Protein AF-A0A0N7KYI6-F1 (afdb_monomer_lite)

Structure (mmCIF, N/CA/C/O backbone):
data_AF-A0A0N7KYI6-F1
#
_entry.id   AF-A0A0N7KYI6-F1
#
loop_
_atom_site.group_PDB
_atom_site.id
_atom_site.type_symbol
_atom_site.label_atom_id
_atom_site.label_alt_id
_atom_site.label_comp_id
_atom_site.label_asym_id
_atom_site.label_entity_id
_atom_site.label_seq_id
_atom_site.pdbx_PDB_ins_code
_atom_site.Cartn_x
_atom_site.Cartn_y
_atom_site.Cartn_z
_atom_site.occupancy
_atom_site.B_iso_or_equiv
_atom_site.auth_seq_id
_atom_site.auth_comp_id
_atom_site.auth_asym_id
_atom_site.auth_atom_id
_atom_site.pdbx_PDB_model_num
ATOM 1 N N . MET A 1 1 ? 11.509 0.415 -17.669 1.00 66.12 1 MET A N 1
ATOM 2 C CA . MET A 1 1 ? 11.753 -1.045 -17.545 1.00 66.12 1 MET A CA 1
ATOM 3 C C . MET A 1 1 ? 13.166 -1.339 -18.029 1.00 66.12 1 MET A C 1
ATOM 5 O O . MET A 1 1 ? 13.554 -0.755 -19.040 1.00 66.12 1 MET A O 1
ATOM 9 N N . SER A 1 2 ? 13.954 -2.146 -17.308 1.00 70.88 2 SER A N 1
ATOM 10 C CA . SER A 1 2 ? 15.300 -2.517 -17.762 1.00 70.88 2 SER A CA 1
ATOM 11 C C . SER A 1 2 ? 15.186 -3.548 -18.880 1.00 70.88 2 SER A C 1
ATOM 13 O O . SER A 1 2 ? 14.517 -4.570 -18.739 1.00 70.88 2 SER A O 1
ATOM 15 N N . GLN A 1 3 ? 15.807 -3.256 -20.014 1.00 74.12 3 GLN A N 1
ATOM 16 C CA . GLN A 1 3 ? 15.861 -4.166 -21.148 1.00 74.12 3 GLN A CA 1
ATOM 17 C C . GLN A 1 3 ? 17.321 -4.389 -21.511 1.00 74.12 3 GLN A C 1
ATOM 19 O O . GLN A 1 3 ? 18.117 -3.451 -21.522 1.00 74.12 3 GLN A O 1
ATOM 24 N N . VAL A 1 4 ? 17.673 -5.641 -21.779 1.00 79.75 4 VAL A N 1
ATOM 25 C CA . VAL A 1 4 ? 18.967 -5.974 -22.368 1.00 79.75 4 VAL A CA 1
ATOM 26 C C . VAL A 1 4 ? 18.800 -5.888 -23.875 1.00 79.75 4 VAL A C 1
ATOM 28 O O . VAL A 1 4 ? 17.951 -6.576 -24.449 1.00 79.75 4 VAL A O 1
ATOM 31 N N . ASP A 1 5 ? 19.578 -5.018 -24.503 1.00 78.81 5 ASP A N 1
ATOM 32 C CA . ASP A 1 5 ? 19.715 -4.999 -25.951 1.00 78.81 5 ASP A CA 1
ATOM 33 C C . ASP A 1 5 ? 20.278 -6.356 -26.399 1.00 78.81 5 ASP A C 1
ATOM 35 O O . ASP A 1 5 ? 21.360 -6.764 -25.979 1.00 78.81 5 ASP A O 1
ATOM 39 N N . ARG A 1 6 ? 19.521 -7.078 -27.228 1.00 79.81 6 ARG A N 1
ATOM 40 C CA . ARG A 1 6 ? 19.890 -8.425 -27.683 1.00 79.81 6 ARG A CA 1
ATOM 41 C C . ARG A 1 6 ? 21.095 -8.434 -28.625 1.00 79.81 6 ARG A C 1
ATOM 43 O O . ARG A 1 6 ? 21.749 -9.465 -28.717 1.00 79.81 6 ARG A O 1
ATOM 50 N N . ALA A 1 7 ? 21.385 -7.326 -29.304 1.00 82.38 7 ALA A N 1
ATOM 51 C CA . ALA A 1 7 ? 22.521 -7.209 -30.211 1.00 82.38 7 ALA A CA 1
ATOM 52 C C . ALA A 1 7 ? 23.801 -6.794 -29.474 1.00 82.38 7 ALA A C 1
ATOM 54 O O . ALA A 1 7 ? 24.884 -7.262 -29.815 1.00 82.38 7 ALA A O 1
ATOM 55 N N . THR A 1 8 ? 23.690 -5.928 -28.461 1.00 82.31 8 THR A N 1
ATOM 56 C CA . THR A 1 8 ? 24.867 -5.350 -27.782 1.00 82.31 8 THR A CA 1
ATOM 57 C C . THR A 1 8 ? 25.093 -5.859 -26.358 1.00 82.31 8 THR A C 1
ATOM 59 O O . THR A 1 8 ? 26.124 -5.558 -25.759 1.00 82.31 8 THR A O 1
ATOM 62 N N . GLY A 1 9 ? 24.138 -6.592 -25.780 1.00 83.50 9 GLY A N 1
ATOM 63 C CA . GLY A 1 9 ? 24.173 -7.061 -24.391 1.00 83.50 9 GLY A CA 1
ATOM 64 C C . GLY A 1 9 ? 24.052 -5.945 -23.345 1.00 83.50 9 GLY A C 1
ATOM 65 O O . GLY A 1 9 ? 24.078 -6.213 -22.142 1.00 83.50 9 GLY A O 1
ATOM 66 N N . LYS A 1 10 ? 23.912 -4.682 -23.766 1.00 84.12 10 LYS A N 1
ATOM 67 C CA . LYS A 1 10 ? 23.874 -3.530 -22.862 1.00 84.12 10 LYS A CA 1
ATOM 68 C C . LYS A 1 10 ? 22.505 -3.414 -22.193 1.00 84.12 10 LYS A C 1
ATOM 70 O O . LYS A 1 10 ? 21.466 -3.540 -22.841 1.00 84.12 10 LYS A O 1
ATOM 75 N N . ARG A 1 11 ? 22.494 -3.138 -20.883 1.00 82.50 11 ARG A N 1
ATOM 76 C CA . ARG A 1 11 ? 21.269 -2.793 -20.144 1.00 82.50 11 ARG A CA 1
ATOM 77 C C . ARG A 1 11 ? 20.899 -1.339 -20.414 1.00 82.50 11 ARG A C 1
ATOM 79 O O . ARG A 1 11 ? 21.659 -0.439 -20.074 1.00 82.50 11 ARG A O 1
ATOM 86 N N . GLY A 1 12 ? 19.721 -1.129 -20.987 1.00 83.19 12 GLY A N 1
ATOM 87 C CA . GLY A 1 12 ? 19.117 0.184 -21.190 1.00 83.19 12 GLY A CA 1
ATOM 88 C C . GLY A 1 12 ? 17.826 0.349 -20.391 1.00 83.19 12 GLY A C 1
ATOM 89 O O . GLY A 1 12 ? 17.179 -0.629 -20.002 1.00 83.19 12 GLY A O 1
ATOM 90 N N . VAL A 1 13 ? 17.438 1.602 -20.157 1.00 83.25 13 VAL A N 1
ATOM 91 C CA . VAL A 1 13 ? 16.129 1.955 -19.597 1.00 83.25 13 VAL A CA 1
ATOM 92 C C . VAL A 1 13 ? 15.237 2.422 -20.738 1.00 83.25 13 VAL A C 1
ATOM 94 O O . VAL A 1 13 ? 15.552 3.397 -21.414 1.00 83.25 13 VAL A O 1
ATOM 97 N N . LYS A 1 14 ? 14.109 1.736 -20.940 1.00 81.69 14 LYS A N 1
ATOM 98 C CA . LYS A 1 14 ? 13.071 2.160 -21.885 1.00 81.69 14 LYS A CA 1
ATOM 99 C C . LYS A 1 14 ? 11.849 2.667 -21.123 1.00 81.69 14 LYS A C 1
ATOM 101 O O . LYS A 1 14 ? 11.387 2.001 -20.184 1.00 81.69 14 LYS A O 1
ATOM 106 N N . LEU A 1 15 ? 11.336 3.825 -21.539 1.00 83.50 15 LEU A N 1
ATOM 107 C CA . LEU A 1 15 ? 10.008 4.293 -21.151 1.00 83.50 15 LEU A CA 1
ATOM 108 C C . LEU A 1 15 ? 8.978 3.367 -21.797 1.00 83.50 15 LEU A C 1
ATOM 110 O O . LEU A 1 15 ? 8.967 3.177 -23.012 1.00 83.50 15 LEU A O 1
ATOM 114 N N . VAL A 1 16 ? 8.157 2.747 -20.963 1.00 82.06 16 VAL A N 1
ATOM 115 C CA . VAL A 1 16 ? 7.073 1.865 -21.387 1.00 82.06 16 VAL A CA 1
ATOM 116 C C . VAL A 1 16 ? 5.779 2.398 -20.791 1.00 82.06 16 VAL A C 1
ATOM 118 O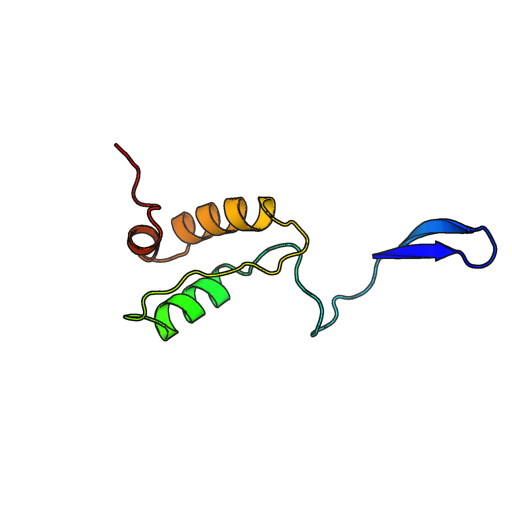 O . VAL A 1 16 ? 5.817 2.921 -19.673 1.00 82.06 16 VAL A O 1
ATOM 121 N N . PRO A 1 17 ? 4.654 2.298 -21.514 1.00 83.06 17 PRO A N 1
ATOM 122 C CA . PRO A 1 17 ? 3.368 2.643 -20.937 1.00 83.06 17 PRO A CA 1
ATOM 123 C C . PRO A 1 17 ? 3.080 1.748 -19.720 1.00 83.06 17 PRO A C 1
ATOM 125 O O . PRO A 1 17 ? 3.551 0.603 -19.673 1.00 83.06 17 PRO A O 1
ATOM 128 N N . PRO A 1 18 ? 2.323 2.247 -18.731 1.00 81.00 18 PRO A N 1
ATOM 129 C CA . PRO A 1 18 ? 1.849 1.417 -17.635 1.00 81.00 18 PRO A CA 1
ATOM 130 C C . PRO A 1 18 ? 0.967 0.288 -18.181 1.00 81.00 18 PRO A C 1
ATOM 132 O O . PRO A 1 18 ? 0.186 0.480 -19.111 1.00 81.00 18 PRO A O 1
ATOM 135 N N . VAL A 1 19 ? 1.109 -0.900 -17.598 1.00 86.19 19 VAL A N 1
ATOM 136 C CA . VAL A 1 19 ? 0.293 -2.074 -17.923 1.00 86.19 19 VAL A CA 1
ATOM 137 C C . VAL A 1 19 ? -0.653 -2.349 -16.764 1.00 86.19 19 VAL A C 1
ATOM 139 O O . VAL A 1 19 ? -0.248 -2.241 -15.610 1.00 86.19 19 VAL A O 1
ATOM 142 N N . ALA A 1 20 ? -1.897 -2.720 -17.065 1.00 83.00 20 ALA A N 1
ATOM 143 C CA . ALA A 1 20 ? -2.936 -2.906 -16.049 1.00 83.00 20 ALA A CA 1
ATOM 144 C C . ALA A 1 20 ? -2.601 -4.001 -15.019 1.00 83.00 20 ALA A C 1
ATOM 146 O O . ALA A 1 20 ? -3.036 -3.930 -13.879 1.00 83.00 20 ALA A O 1
ATOM 147 N N . THR A 1 21 ? -1.810 -5.002 -15.408 1.00 86.19 21 THR A N 1
ATOM 148 C CA . THR A 1 21 ? -1.411 -6.125 -14.545 1.00 86.19 21 THR A CA 1
ATOM 149 C C . THR A 1 21 ? -0.119 -5.875 -13.767 1.00 86.19 21 THR A C 1
ATOM 151 O O . THR A 1 21 ? 0.317 -6.735 -13.007 1.00 86.19 21 THR A O 1
ATOM 154 N N . GLY A 1 22 ? 0.553 -4.745 -13.991 1.00 85.62 22 GLY A N 1
ATOM 155 C CA . GLY A 1 22 ? 1.852 -4.471 -13.391 1.00 85.62 22 GLY A CA 1
ATOM 156 C C . GLY A 1 22 ? 1.721 -3.732 -12.068 1.00 85.62 22 GLY A C 1
ATOM 157 O O . GLY A 1 22 ? 1.042 -2.713 -12.003 1.00 85.62 22 GLY A O 1
ATOM 158 N N . HIS A 1 23 ? 2.463 -4.170 -11.047 1.00 88.81 23 HIS A N 1
ATOM 159 C CA . HIS A 1 23 ? 2.555 -3.434 -9.785 1.00 88.81 23 HIS A CA 1
ATOM 160 C C . HIS A 1 23 ? 3.027 -1.995 -10.014 1.00 88.81 23 HIS A C 1
ATOM 162 O O . HIS A 1 23 ? 3.981 -1.738 -10.767 1.00 88.81 23 HIS A O 1
ATOM 168 N N . ALA A 1 24 ? 2.370 -1.061 -9.335 1.00 90.81 24 ALA A N 1
ATOM 169 C CA . ALA A 1 24 ? 2.804 0.322 -9.268 1.00 90.81 24 ALA A CA 1
ATOM 170 C C . ALA A 1 24 ? 4.092 0.450 -8.436 1.00 90.81 24 ALA A C 1
ATOM 172 O O . ALA A 1 24 ? 4.466 -0.442 -7.666 1.00 90.81 24 ALA A O 1
ATOM 173 N N . ASP A 1 25 ? 4.792 1.571 -8.598 1.00 91.88 25 ASP A N 1
ATOM 174 C CA . ASP A 1 25 ? 5.947 1.880 -7.751 1.00 91.88 25 ASP A CA 1
ATOM 175 C C . ASP A 1 25 ? 5.511 2.188 -6.314 1.00 91.88 25 ASP A C 1
ATOM 177 O O . ASP A 1 25 ? 6.165 1.751 -5.370 1.00 91.88 25 ASP A O 1
ATOM 181 N N . TYR A 1 26 ? 4.362 2.853 -6.166 1.00 94.62 26 TYR A N 1
ATOM 182 C CA . TYR A 1 26 ? 3.750 3.231 -4.896 1.00 94.62 26 TYR A CA 1
ATOM 183 C C . TYR A 1 26 ? 2.287 2.800 -4.842 1.00 94.62 26 TYR A C 1
ATOM 185 O O . TYR A 1 26 ? 1.614 2.719 -5.869 1.00 94.62 26 TYR A O 1
ATOM 193 N N . VAL A 1 27 ? 1.794 2.565 -3.629 1.00 94.00 27 VAL A N 1
ATOM 194 C CA . VAL A 1 27 ? 0.388 2.238 -3.381 1.00 94.00 27 VAL A CA 1
ATOM 195 C C . VAL A 1 27 ? -0.462 3.499 -3.528 1.00 94.00 27 VAL A C 1
ATOM 197 O O . VAL A 1 27 ? -0.106 4.553 -3.003 1.00 94.00 27 VAL A O 1
ATOM 200 N N . ASN A 1 28 ? -1.596 3.393 -4.220 1.00 92.50 28 ASN A N 1
ATOM 201 C CA . ASN A 1 28 ? -2.561 4.482 -4.305 1.00 92.50 28 ASN A CA 1
ATOM 202 C C . ASN A 1 28 ? -3.264 4.663 -2.944 1.00 92.50 28 ASN A C 1
ATOM 204 O O . ASN A 1 28 ? -3.959 3.746 -2.496 1.00 92.50 28 ASN A O 1
ATOM 208 N N . PRO A 1 29 ? -3.129 5.824 -2.278 1.00 90.50 29 PRO A N 1
ATOM 209 C CA . PRO A 1 29 ? -3.657 6.000 -0.930 1.00 90.50 29 PRO A CA 1
ATOM 210 C C . PRO A 1 29 ? -5.187 6.002 -0.868 1.00 90.50 29 PRO A C 1
ATOM 212 O O . PRO A 1 29 ? -5.745 5.612 0.155 1.00 90.50 29 PRO A O 1
ATOM 215 N N . PHE A 1 30 ? -5.877 6.405 -1.939 1.00 91.56 30 PHE A N 1
ATOM 216 C CA . PHE A 1 30 ? -7.342 6.440 -1.962 1.00 91.56 30 PHE A CA 1
ATOM 217 C C . PHE A 1 30 ? -7.932 5.038 -2.109 1.00 91.56 30 PHE A C 1
ATOM 219 O O . PHE A 1 30 ? -8.828 4.667 -1.355 1.00 91.56 30 PHE A O 1
ATOM 226 N N . GLU A 1 31 ? -7.384 4.235 -3.022 1.00 92.25 31 GLU A N 1
ATOM 227 C CA . GLU A 1 31 ? -7.797 2.836 -3.188 1.00 92.25 31 GLU A CA 1
ATOM 228 C C . GLU A 1 31 ? -7.475 2.020 -1.937 1.00 92.25 31 GLU A C 1
ATOM 230 O O . GLU A 1 31 ? -8.302 1.231 -1.481 1.00 92.25 31 GLU A O 1
ATOM 235 N N . PHE A 1 32 ? -6.314 2.265 -1.322 1.00 91.75 32 PHE A N 1
ATOM 236 C CA . PHE A 1 32 ? -5.966 1.608 -0.069 1.00 91.75 32 PHE A CA 1
ATOM 237 C C . PHE A 1 32 ? -6.910 2.021 1.065 1.00 91.75 32 PHE A C 1
ATOM 239 O O . PHE A 1 32 ? -7.403 1.167 1.790 1.00 91.75 32 PHE A O 1
ATOM 246 N N . ALA A 1 33 ? -7.248 3.308 1.193 1.00 89.31 33 ALA A N 1
ATOM 247 C CA . ALA A 1 33 ? -8.235 3.757 2.174 1.00 89.31 33 ALA A CA 1
ATOM 248 C C . ALA A 1 33 ? -9.609 3.093 1.968 1.00 89.31 33 ALA A C 1
ATOM 250 O O . ALA A 1 33 ? -10.239 2.685 2.943 1.00 89.31 33 ALA A O 1
ATOM 251 N N . MET A 1 34 ? -10.058 2.941 0.718 1.00 90.88 34 MET A N 1
ATOM 252 C CA . MET A 1 34 ? -11.297 2.222 0.399 1.00 90.88 34 MET A CA 1
ATOM 253 C C . MET A 1 34 ? -11.222 0.743 0.785 1.00 90.88 34 MET A C 1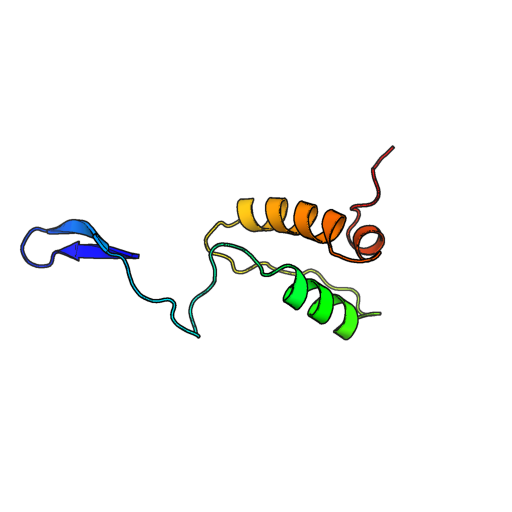
ATOM 255 O O . MET A 1 34 ? -12.150 0.236 1.415 1.00 90.88 34 MET A O 1
ATOM 259 N N . PHE A 1 35 ? -10.114 0.068 0.469 1.00 90.94 35 PHE A N 1
ATOM 260 C CA . PHE A 1 35 ? -9.868 -1.314 0.884 1.00 90.94 35 PHE A CA 1
ATOM 261 C C . PHE A 1 35 ? -9.984 -1.470 2.405 1.00 90.94 35 PHE A C 1
ATOM 263 O O . PHE A 1 35 ? -10.708 -2.338 2.885 1.00 90.94 35 PHE A O 1
ATOM 270 N N . LEU A 1 36 ? -9.357 -0.572 3.166 1.00 87.38 36 LEU A N 1
ATOM 271 C CA . LEU A 1 36 ? -9.377 -0.604 4.629 1.00 87.38 36 LEU A CA 1
ATOM 272 C C . LEU A 1 36 ? -10.768 -0.386 5.232 1.00 87.38 36 LEU A C 1
ATOM 274 O O . LEU A 1 36 ? -11.062 -0.913 6.303 1.00 87.38 36 LEU A O 1
ATOM 278 N N . ARG A 1 37 ? -11.626 0.386 4.560 1.00 87.44 37 ARG A N 1
ATOM 279 C CA . ARG A 1 37 ? -13.037 0.523 4.946 1.00 87.44 37 ARG A CA 1
ATOM 280 C C . ARG A 1 37 ? -13.820 -0.755 4.655 1.00 87.44 37 ARG A C 1
ATOM 282 O O . ARG A 1 37 ? -14.648 -1.146 5.465 1.00 87.44 37 ARG A O 1
ATOM 289 N N . ALA A 1 38 ? -13.554 -1.412 3.528 1.00 91.44 38 ALA A N 1
ATOM 290 C CA . ALA A 1 38 ? -14.262 -2.630 3.131 1.00 91.44 38 ALA A CA 1
ATOM 291 C C . ALA A 1 38 ? -13.964 -3.830 4.046 1.00 91.44 38 ALA A C 1
ATOM 293 O O . ALA A 1 38 ? -14.809 -4.703 4.215 1.00 91.44 38 ALA A O 1
ATOM 294 N N . VAL A 1 39 ? -12.773 -3.864 4.640 1.00 89.94 39 VAL A N 1
ATOM 295 C CA . VAL A 1 39 ? -12.307 -4.932 5.542 1.00 89.94 39 VAL A CA 1
ATOM 296 C C . VAL A 1 39 ? -12.419 -4.553 7.023 1.00 89.94 39 VAL A C 1
ATOM 298 O O . VAL A 1 39 ? -11.766 -5.144 7.884 1.00 89.94 39 VAL A O 1
ATOM 301 N N . GLU A 1 40 ? -13.228 -3.541 7.340 1.00 86.44 40 GLU A N 1
ATOM 302 C CA . GLU A 1 40 ? -13.435 -3.086 8.710 1.00 86.44 40 GLU A CA 1
ATOM 303 C C . GLU A 1 40 ? -13.961 -4.215 9.616 1.00 86.44 40 GLU A C 1
ATOM 305 O O . GLU A 1 40 ? -14.983 -4.835 9.343 1.00 86.44 40 GLU A O 1
ATOM 310 N N . GLY A 1 41 ? -13.255 -4.455 10.728 1.00 85.50 41 GLY A N 1
ATOM 311 C CA . GLY A 1 41 ? -13.626 -5.454 11.740 1.00 85.50 41 GLY A CA 1
ATOM 312 C C . GLY A 1 41 ? -12.891 -6.789 11.607 1.00 85.50 41 GLY A C 1
ATOM 313 O O . GLY A 1 41 ? -13.016 -7.633 12.488 1.00 85.50 41 GLY A O 1
ATOM 314 N N . LEU A 1 42 ? -12.097 -6.962 10.549 1.00 89.50 42 LEU A N 1
ATOM 315 C CA . LEU A 1 42 ? -11.191 -8.095 10.395 1.00 89.50 42 LEU A CA 1
ATOM 316 C C . LEU A 1 42 ? -9.817 -7.769 11.000 1.00 89.50 42 LEU A C 1
ATOM 318 O O . LEU A 1 42 ? -9.355 -6.630 10.912 1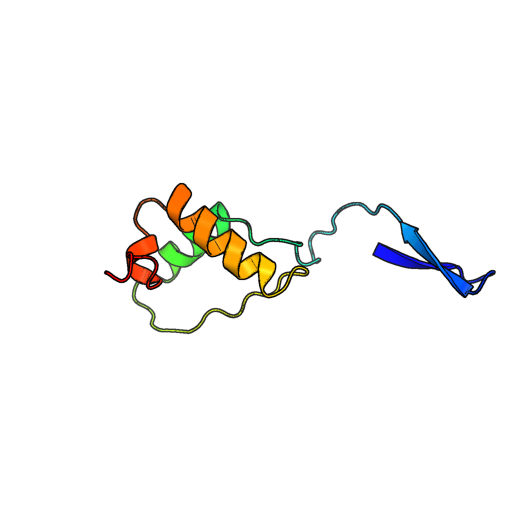.00 89.50 42 LEU A O 1
ATOM 322 N N . ASP A 1 43 ? -9.174 -8.780 11.585 1.00 86.62 43 ASP A N 1
ATOM 323 C CA . ASP A 1 43 ? -7.819 -8.701 12.139 1.00 86.62 43 ASP A CA 1
ATOM 324 C C . ASP A 1 43 ? -6.865 -9.526 11.269 1.00 86.62 43 ASP A C 1
ATOM 326 O O . ASP A 1 43 ? -7.023 -10.744 11.151 1.00 86.62 43 ASP A O 1
ATOM 330 N N . PHE A 1 44 ? -5.952 -8.849 10.568 1.00 86.62 44 PHE A N 1
ATOM 331 C CA . PHE A 1 44 ? -5.009 -9.466 9.637 1.00 86.62 44 PHE A CA 1
ATOM 332 C C . PHE A 1 44 ? -3.872 -8.509 9.253 1.00 86.62 44 PHE A C 1
ATOM 334 O O . PHE A 1 44 ? -4.020 -7.285 9.275 1.00 86.62 44 PHE A O 1
ATOM 341 N N . ASP A 1 45 ? -2.757 -9.088 8.809 1.00 88.81 45 ASP A N 1
ATOM 342 C CA . ASP A 1 45 ? -1.613 -8.350 8.280 1.00 88.81 45 ASP A CA 1
ATOM 343 C C . ASP A 1 45 ? -1.746 -8.082 6.773 1.00 88.81 45 ASP A C 1
ATOM 345 O O . ASP A 1 45 ? -2.185 -8.936 6.000 1.00 88.81 45 ASP A O 1
ATOM 349 N N . VAL A 1 46 ? -1.306 -6.899 6.328 1.00 88.62 46 VAL A N 1
ATOM 350 C CA . VAL A 1 46 ? -1.314 -6.510 4.908 1.00 88.62 46 VAL A CA 1
ATOM 351 C C . VAL A 1 46 ? 0.100 -6.552 4.334 1.00 88.62 46 VAL A C 1
ATOM 353 O O . VAL A 1 46 ? 0.951 -5.737 4.692 1.00 88.62 46 VAL A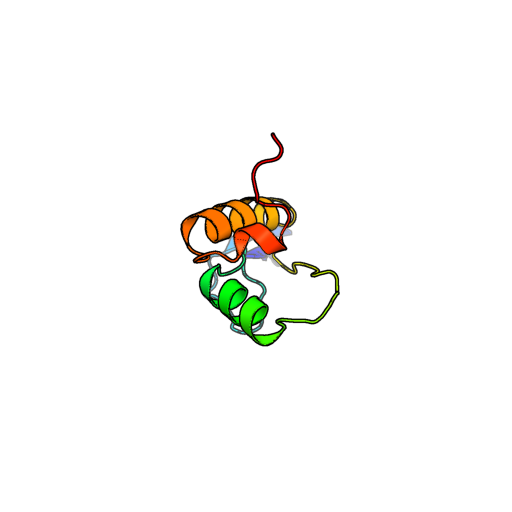 O 1
ATOM 356 N N . MET A 1 47 ? 0.339 -7.449 3.377 1.00 93.50 47 MET A N 1
ATOM 357 C CA . MET A 1 47 ? 1.560 -7.440 2.569 1.00 93.50 47 MET A CA 1
ATOM 358 C C . MET A 1 47 ? 1.423 -6.451 1.401 1.00 93.50 47 MET A C 1
ATOM 360 O O . MET A 1 47 ? 0.451 -6.501 0.650 1.00 93.50 47 MET A O 1
ATOM 364 N N . LEU A 1 48 ? 2.400 -5.553 1.230 1.00 92.75 48 LEU A N 1
ATOM 365 C CA . LEU A 1 48 ? 2.403 -4.568 0.142 1.00 92.75 48 LEU A CA 1
ATOM 366 C C . LEU A 1 48 ? 3.248 -5.047 -1.043 1.00 92.75 48 LEU A C 1
ATOM 368 O O . LEU A 1 48 ? 4.476 -5.086 -0.969 1.00 92.75 48 LEU A O 1
ATOM 372 N N . GLU A 1 49 ? 2.599 -5.326 -2.171 1.00 93.44 49 GLU A N 1
ATOM 373 C CA . GLU A 1 49 ? 3.276 -5.652 -3.430 1.00 93.44 49 GLU A CA 1
ATOM 374 C C . GLU A 1 49 ? 3.448 -4.399 -4.304 1.00 93.44 49 GLU A C 1
ATOM 376 O O . GLU A 1 49 ? 2.642 -4.102 -5.190 1.00 93.44 49 GLU A O 1
ATOM 381 N N . ALA A 1 50 ? 4.519 -3.644 -4.042 1.00 94.44 50 ALA A N 1
ATOM 382 C CA . ALA A 1 50 ? 4.895 -2.444 -4.791 1.00 94.44 50 ALA A CA 1
ATOM 383 C C . ALA A 1 50 ? 6.383 -2.469 -5.171 1.00 94.44 50 ALA A C 1
ATOM 385 O O . ALA A 1 50 ? 7.230 -2.950 -4.412 1.00 94.44 50 ALA A O 1
ATOM 386 N N . LYS A 1 51 ? 6.738 -1.917 -6.340 1.00 91.69 51 LYS A N 1
ATOM 387 C CA . LYS A 1 51 ? 8.125 -1.993 -6.848 1.00 91.69 51 LYS A CA 1
ATOM 388 C C . LYS A 1 51 ? 9.127 -1.246 -5.967 1.00 91.69 51 LYS A C 1
ATOM 390 O O . LYS A 1 51 ? 10.283 -1.663 -5.896 1.00 91.69 51 LYS A O 1
ATOM 395 N N . ALA A 1 52 ? 8.696 -0.178 -5.290 1.00 93.94 52 ALA A N 1
ATOM 396 C CA . ALA A 1 52 ? 9.555 0.604 -4.403 1.00 93.94 52 ALA A CA 1
ATOM 397 C C . ALA A 1 52 ? 9.756 -0.028 -3.008 1.00 93.94 52 ALA A C 1
ATOM 399 O O . ALA A 1 52 ? 10.459 0.558 -2.184 1.00 93.94 52 ALA A O 1
ATOM 400 N N . LYS A 1 53 ? 9.196 -1.221 -2.744 1.00 93.56 53 LYS A N 1
ATOM 401 C CA . LYS A 1 53 ? 9.378 -1.983 -1.492 1.00 93.56 53 LYS A CA 1
ATOM 402 C C . LYS A 1 53 ? 9.076 -1.128 -0.251 1.00 93.56 53 LYS A C 1
ATOM 404 O O . LYS A 1 53 ? 8.033 -0.485 -0.200 1.00 93.56 53 LYS A O 1
ATOM 409 N N . ASP A 1 54 ? 9.990 -1.068 0.717 1.00 93.75 54 ASP A N 1
ATOM 410 C CA . ASP A 1 54 ? 9.832 -0.349 1.989 1.00 93.75 54 ASP A CA 1
ATOM 411 C C . ASP A 1 54 ? 9.530 1.143 1.797 1.00 93.75 54 ASP A C 1
ATOM 413 O O . ASP A 1 54 ? 8.809 1.751 2.591 1.00 93.75 54 ASP A O 1
ATOM 417 N N . LEU A 1 55 ? 10.008 1.743 0.701 1.00 95.94 55 LEU A N 1
ATOM 418 C CA . LEU A 1 55 ? 9.693 3.133 0.383 1.00 95.94 55 LEU A CA 1
ATOM 419 C C . LEU A 1 55 ? 8.195 3.322 0.100 1.00 95.94 55 LEU A C 1
ATOM 421 O O . LEU A 1 55 ? 7.631 4.358 0.457 1.00 95.94 55 LEU A O 1
ATOM 425 N N . ALA A 1 56 ? 7.534 2.316 -0.482 1.00 95.19 56 ALA A N 1
ATOM 426 C CA . ALA A 1 56 ? 6.089 2.331 -0.673 1.00 95.19 56 ALA A CA 1
ATOM 427 C C . ALA A 1 56 ? 5.338 2.314 0.661 1.00 95.19 56 ALA A C 1
ATOM 429 O O . ALA A 1 56 ? 4.353 3.038 0.799 1.00 95.19 56 ALA A O 1
ATOM 430 N N . LEU A 1 57 ? 5.834 1.575 1.659 1.00 92.44 57 LEU A N 1
ATOM 431 C CA . LEU A 1 57 ? 5.256 1.563 3.003 1.00 92.44 57 LEU A CA 1
ATOM 432 C C . LEU A 1 57 ? 5.386 2.931 3.683 1.00 92.44 57 LEU A C 1
ATOM 434 O O . LEU A 1 57 ? 4.387 3.476 4.153 1.00 92.44 57 LEU A O 1
ATOM 438 N N . PHE A 1 58 ? 6.589 3.513 3.725 1.00 92.50 58 PHE A N 1
ATOM 439 C CA . PHE A 1 58 ? 6.788 4.821 4.364 1.00 92.50 58 PHE A CA 1
ATOM 440 C C . PHE A 1 58 ? 5.944 5.909 3.708 1.00 92.50 58 PHE A C 1
ATOM 442 O O . PHE A 1 58 ? 5.337 6.731 4.400 1.00 92.50 58 PHE A O 1
ATOM 449 N N . ARG A 1 59 ? 5.855 5.876 2.376 1.00 92.88 59 ARG A N 1
ATOM 450 C CA . ARG A 1 59 ? 5.023 6.811 1.632 1.00 92.88 59 ARG A CA 1
ATOM 451 C C . ARG A 1 59 ? 3.541 6.628 1.950 1.00 92.88 59 ARG A C 1
ATOM 453 O O . ARG A 1 59 ? 2.877 7.608 2.274 1.00 92.88 59 ARG A O 1
ATOM 460 N N . LEU A 1 60 ? 3.049 5.390 1.924 1.00 91.50 60 LEU A N 1
ATOM 461 C CA . LEU A 1 60 ? 1.652 5.079 2.221 1.00 91.50 60 LEU A CA 1
ATOM 462 C C . LEU A 1 60 ? 1.261 5.516 3.638 1.00 91.50 60 LEU A C 1
ATOM 464 O O . LEU A 1 60 ? 0.193 6.093 3.819 1.00 91.50 60 LEU A O 1
ATOM 468 N N . ARG A 1 61 ? 2.133 5.314 4.636 1.00 89.31 61 ARG A N 1
ATOM 469 C CA . ARG A 1 61 ? 1.896 5.783 6.015 1.00 89.31 61 ARG A CA 1
ATOM 470 C C . ARG A 1 61 ? 1.691 7.299 6.072 1.00 89.31 61 ARG A C 1
ATOM 472 O O . ARG A 1 61 ? 0.731 7.757 6.689 1.00 89.31 61 ARG A O 1
ATOM 479 N N . ALA A 1 62 ? 2.553 8.063 5.401 1.00 89.00 62 ALA A N 1
ATOM 480 C CA . ALA A 1 62 ? 2.430 9.519 5.327 1.00 89.00 62 ALA A CA 1
ATOM 481 C C . ALA A 1 62 ? 1.164 9.954 4.564 1.00 89.00 62 ALA A C 1
ATOM 483 O O . ALA A 1 62 ? 0.455 10.865 4.993 1.00 89.00 62 ALA A O 1
ATOM 484 N N . ASP A 1 63 ? 0.842 9.280 3.458 1.00 90.19 63 ASP A N 1
ATOM 485 C CA . ASP A 1 63 ? -0.340 9.599 2.659 1.00 90.19 63 ASP A CA 1
ATOM 486 C C . ASP A 1 63 ? -1.646 9.270 3.410 1.00 90.19 63 ASP A C 1
ATOM 488 O O . ASP A 1 63 ? -2.589 10.056 3.357 1.00 90.19 63 ASP A O 1
ATOM 492 N N . LEU A 1 64 ? -1.708 8.179 4.182 1.00 86.69 64 LEU A N 1
ATOM 493 C CA . LEU A 1 64 ? -2.869 7.854 5.024 1.00 86.69 64 LEU A CA 1
ATOM 494 C C . LEU A 1 64 ? -3.039 8.826 6.195 1.00 86.69 64 LEU A C 1
ATOM 496 O O . LEU A 1 64 ? -4.172 9.144 6.553 1.00 86.69 64 LEU A O 1
ATOM 500 N N . GLN A 1 65 ? -1.949 9.340 6.771 1.00 83.56 65 GLN A N 1
ATOM 501 C CA . GLN A 1 65 ? -2.041 10.424 7.755 1.00 83.56 65 GLN A CA 1
ATOM 502 C C . GLN A 1 65 ? -2.619 11.699 7.130 1.00 83.56 65 GLN A C 1
ATOM 504 O O . GLN A 1 65 ? -3.411 12.392 7.765 1.00 83.56 65 GLN A O 1
ATOM 509 N N . ARG A 1 66 ? -2.256 11.994 5.877 1.00 84.19 66 ARG A N 1
ATOM 510 C CA . ARG A 1 66 ? -2.681 13.213 5.182 1.00 84.19 66 ARG A CA 1
ATOM 511 C C . ARG A 1 66 ? -4.092 13.133 4.593 1.00 84.19 66 ARG A C 1
ATOM 513 O O . ARG A 1 66 ? -4.806 14.132 4.607 1.00 84.19 66 ARG A O 1
ATOM 520 N N . TYR A 1 67 ? -4.483 11.979 4.059 1.00 81.94 67 TYR A N 1
ATOM 521 C CA . TYR A 1 67 ? -5.704 11.818 3.260 1.00 81.94 67 TYR A CA 1
ATOM 522 C C . TYR A 1 67 ? -6.689 10.791 3.826 1.00 81.94 67 TYR A C 1
ATOM 524 O O . TYR A 1 67 ? -7.844 10.766 3.410 1.00 81.94 67 TYR A O 1
ATOM 532 N N . GLY A 1 68 ? -6.279 9.953 4.780 1.00 69.00 68 GLY A N 1
ATOM 533 C CA . GLY A 1 68 ? -7.043 8.786 5.232 1.00 69.00 68 GLY A CA 1
ATOM 534 C C . GLY A 1 68 ? -8.245 9.069 6.139 1.00 69.00 68 GLY A C 1
ATOM 535 O O . GLY A 1 68 ? -8.795 8.117 6.681 1.00 69.00 68 GLY A O 1
ATOM 536 N N . GLN A 1 69 ? -8.645 10.332 6.346 1.00 71.06 69 GLN A N 1
ATOM 537 C CA . GLN A 1 69 ? -9.854 10.741 7.091 1.00 71.06 69 GLN A CA 1
ATOM 538 C C . GLN A 1 69 ? -10.161 9.872 8.337 1.00 71.06 69 GLN A C 1
ATOM 540 O O . GLN A 1 69 ? -11.215 9.244 8.446 1.00 71.06 69 GLN A O 1
ATOM 545 N N . GLY A 1 70 ? -9.204 9.781 9.267 1.00 69.12 70 GLY A N 1
ATOM 546 C CA . GLY A 1 70 ? -9.362 9.050 10.535 1.00 69.12 70 GLY A CA 1
ATOM 547 C C . GLY A 1 70 ? -8.931 7.578 10.526 1.00 69.12 70 GLY A C 1
ATOM 548 O O . GLY A 1 70 ? -8.953 6.939 11.574 1.00 69.12 70 GLY A O 1
ATOM 549 N N . LEU A 1 71 ? -8.467 7.034 9.395 1.00 72.19 71 LEU A N 1
ATOM 550 C CA . LEU A 1 71 ? -7.919 5.671 9.334 1.00 72.19 71 LEU A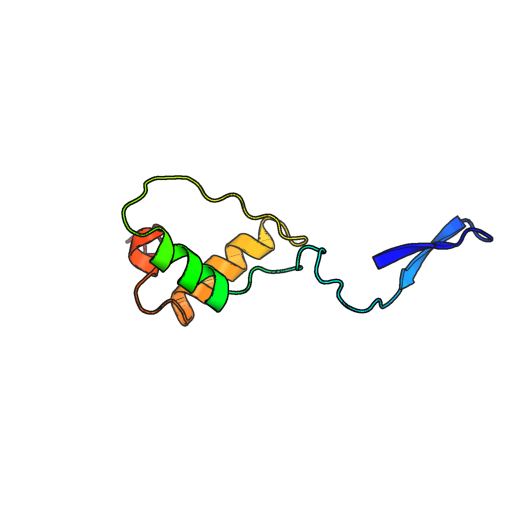 CA 1
ATOM 551 C C . LEU A 1 71 ? -6.608 5.505 10.126 1.00 72.19 71 LEU A C 1
ATOM 553 O O . LEU A 1 71 ? -6.303 4.397 10.551 1.00 72.19 71 LEU A O 1
ATOM 557 N N . GLY A 1 72 ? -5.859 6.586 10.384 1.00 64.38 72 GLY A N 1
ATOM 558 C CA . GLY A 1 72 ? -4.542 6.538 11.037 1.00 64.38 72 GLY A CA 1
ATOM 559 C C . GLY A 1 72 ? -4.511 5.842 12.407 1.00 64.38 72 GLY A C 1
ATOM 560 O O . GLY A 1 72 ? -3.535 5.163 12.726 1.00 64.38 72 GLY A O 1
ATOM 561 N N . ALA A 1 73 ? -5.592 5.923 13.188 1.00 63.84 73 ALA A N 1
ATOM 562 C CA . ALA A 1 73 ? -5.674 5.268 14.496 1.00 63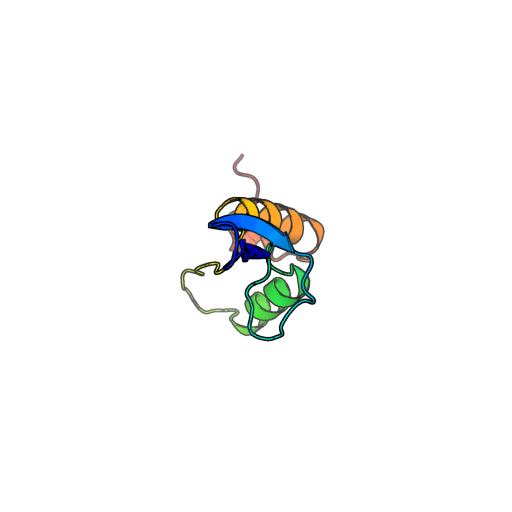.84 73 ALA A CA 1
ATOM 563 C C . ALA A 1 73 ? -5.598 3.729 14.409 1.00 63.84 73 ALA A C 1
ATOM 565 O O . ALA A 1 73 ? -5.072 3.097 15.319 1.00 63.84 73 ALA A O 1
ATOM 566 N N . ARG A 1 74 ? -6.052 3.126 13.300 1.00 64.12 74 ARG A N 1
ATOM 567 C CA . ARG A 1 74 ? -6.056 1.663 13.100 1.00 64.12 74 ARG A CA 1
ATOM 568 C C . ARG A 1 74 ? -4.695 1.086 12.699 1.00 64.12 74 ARG A C 1
ATOM 570 O O . ARG A 1 74 ? -4.520 -0.120 12.759 1.00 64.12 74 ARG A O 1
ATOM 577 N N . PHE A 1 75 ? -3.734 1.926 12.308 1.00 62.31 75 PHE A N 1
ATOM 578 C CA . PHE A 1 75 ? -2.421 1.495 11.795 1.00 62.31 75 PHE A CA 1
ATOM 579 C C . PHE A 1 75 ? -1.270 1.761 12.765 1.00 62.31 75 PHE A C 1
ATOM 581 O O . PHE A 1 75 ? -0.114 1.804 12.343 1.00 62.31 75 PHE A O 1
ATOM 588 N N . GLY A 1 76 ? -1.563 2.065 14.034 1.00 60.50 76 GLY A N 1
ATOM 589 C CA . GLY A 1 76 ? -0.535 2.563 14.953 1.00 60.50 76 GLY A CA 1
ATOM 590 C C . GLY A 1 76 ? 0.147 3.837 14.428 1.00 60.50 76 GLY A C 1
ATOM 591 O O . GLY A 1 76 ? 1.318 4.076 14.711 1.00 60.50 76 GLY A O 1
ATOM 592 N N . LEU A 1 77 ? -0.556 4.630 13.599 1.00 61.12 77 LEU A N 1
ATOM 593 C CA . LEU A 1 77 ? -0.098 5.939 13.111 1.00 61.12 77 LEU A CA 1
ATOM 594 C C . LEU A 1 77 ? -0.539 7.079 14.032 1.00 61.12 77 LEU A C 1
ATOM 596 O O . LEU A 1 77 ? -0.181 8.227 13.768 1.00 61.12 77 LEU A O 1
ATOM 600 N N . ALA A 1 78 ? -1.313 6.776 15.081 1.00 53.59 78 ALA A N 1
ATOM 601 C CA . ALA A 1 78 ? -1.419 7.658 16.232 1.00 53.59 78 ALA A CA 1
ATOM 602 C C . ALA A 1 78 ? -0.002 7.843 16.776 1.00 53.59 78 ALA A C 1
ATOM 604 O O . ALA A 1 78 ? 0.698 6.855 16.993 1.00 53.59 78 ALA A O 1
ATOM 605 N N . ALA A 1 79 ? 0.429 9.100 16.896 1.00 46.78 79 ALA A N 1
ATOM 606 C CA . ALA A 1 79 ? 1.737 9.434 17.431 1.00 46.78 79 ALA A CA 1
ATOM 607 C C . ALA A 1 79 ? 1.972 8.618 18.709 1.00 46.78 79 ALA A C 1
ATOM 609 O O . ALA A 1 79 ? 1.186 8.706 19.654 1.00 46.78 79 ALA A O 1
ATOM 610 N N . LEU A 1 80 ? 3.020 7.790 18.709 1.00 40.53 80 LEU A N 1
ATOM 611 C CA . LEU A 1 80 ? 3.616 7.372 19.970 1.00 40.53 80 LEU A CA 1
ATOM 612 C C . LEU A 1 80 ? 3.993 8.668 20.712 1.00 40.53 80 LEU A C 1
ATOM 614 O O . LEU A 1 80 ? 4.463 9.595 20.042 1.00 40.53 80 LEU A O 1
ATOM 618 N N . PRO A 1 81 ? 3.702 8.764 22.020 1.00 42.69 81 PRO A N 1
ATOM 619 C CA . PRO A 1 81 ? 3.995 9.956 22.811 1.00 42.69 81 PRO A CA 1
ATOM 620 C C . PRO A 1 81 ? 5.467 10.373 22.724 1.00 42.69 81 PRO A C 1
ATOM 622 O O . PRO A 1 81 ? 6.331 9.483 22.539 1.00 42.69 81 PRO A O 1
#

Radius of gyration: 17.34 Å; chains: 1; bounding box: 39×23×53 Å

Secondary structure (DSSP, 8-state):
-EEE-TTT--EEE------TTSPPSS--HHHHHHHHHHTTT---------TTTHHHHHHHHHHHHHHSTTGGGGGT-SPP-

pLDDT: mean 82.65, std 12.31, range [40.53, 95.94]

Sequence (81 aa):
MSQVDRATGKRGVKLVPPVATGHADYVNPFEFAMFLRAVEGLDFDVMLEAKAKDLALFRLRADLQRYGQGLGARFGLAALP

Foldseek 3Di:
DWDQDPVPRDTDDDDDDDDPPDAAQADDLVVVLVVCVVCPPDDDDDDDDHNVPVVNVVVSLVVCVVPNVPCCVVVVNPDDD